Protein AF-A0A6B3I9Z2-F1 (afdb_monomer_lite)

pLDDT: mean 95.47, std 4.17, range [71.94, 98.06]

Secondary structure (DSSP, 8-state):
------TT-SS---EEEEE-SS-EEEEE-SSS-SS--HHHHHHHHHHHHHHHHHTT---------S--

Radius of gyration: 12.92 Å; chains: 1; bounding box: 28×41×33 Å

Structure (mmCIF, N/CA/C/O backbone):
data_AF-A0A6B3I9Z2-F1
#
_entry.id   AF-A0A6B3I9Z2-F1
#
loop_
_atom_site.group_PDB
_atom_site.id
_atom_site.type_symbol
_atom_site.label_atom_id
_atom_site.label_alt_id
_atom_site.label_comp_id
_atom_site.label_asym_id
_atom_site.label_entity_id
_atom_site.label_seq_id
_atom_site.pdbx_PDB_ins_code
_atom_site.Cartn_x
_atom_site.Cartn_y
_atom_site.Cartn_z
_atom_site.occupancy
_atom_site.B_iso_or_equiv
_atom_site.auth_seq_id
_atom_site.auth_comp_id
_atom_site.auth_asym_id
_atom_site.auth_atom_id
_atom_site.pdbx_PDB_model_num
ATOM 1 N N . GLU A 1 1 ? -8.548 28.264 5.077 1.00 71.94 1 GLU A N 1
ATOM 2 C CA . GLU A 1 1 ? -8.814 27.205 6.073 1.00 71.94 1 GLU A CA 1
ATOM 3 C C . GLU A 1 1 ? -7.733 26.138 5.933 1.00 71.94 1 GLU A C 1
ATOM 5 O O . GLU A 1 1 ? -7.249 25.960 4.820 1.00 71.94 1 GLU A O 1
ATOM 10 N N . ILE A 1 2 ? -7.285 25.506 7.021 1.00 90.62 2 ILE A N 1
ATOM 11 C CA . ILE A 1 2 ? -6.215 24.492 6.976 1.00 90.62 2 ILE A CA 1
ATOM 12 C C . ILE A 1 2 ? -6.869 23.110 7.017 1.00 90.62 2 ILE A C 1
ATOM 14 O O . IL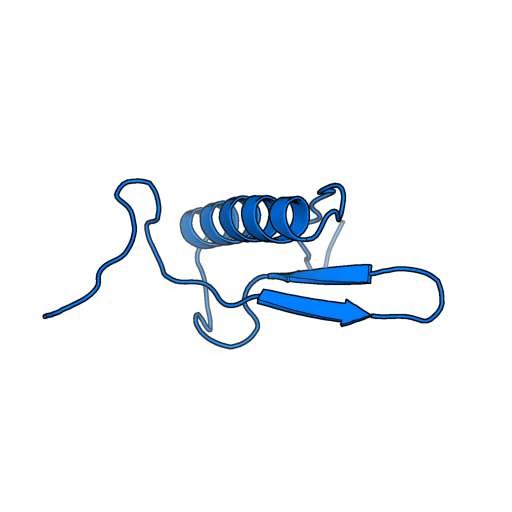E A 1 2 ? -7.511 22.770 8.008 1.00 90.62 2 ILE A O 1
ATOM 18 N N . ILE A 1 3 ? -6.693 22.322 5.956 1.00 92.69 3 ILE A N 1
ATOM 19 C CA . ILE A 1 3 ? -7.162 20.932 5.898 1.00 92.69 3 ILE A CA 1
ATOM 20 C C . ILE A 1 3 ? -6.169 20.036 6.648 1.00 92.69 3 ILE A C 1
ATOM 22 O O . ILE A 1 3 ? -4.957 20.195 6.503 1.00 92.69 3 ILE A O 1
ATOM 26 N N . LYS A 1 4 ? -6.683 19.103 7.456 1.00 93.75 4 LYS A N 1
ATOM 27 C CA . LYS A 1 4 ? -5.902 18.128 8.236 1.00 93.75 4 LYS A CA 1
ATOM 28 C C . LYS A 1 4 ? -6.266 16.695 7.839 1.00 93.75 4 LYS A C 1
ATOM 30 O O . LYS A 1 4 ? -7.207 16.482 7.073 1.00 93.75 4 LYS A O 1
ATOM 35 N N . THR A 1 5 ? -5.526 15.723 8.367 1.00 94.94 5 THR A N 1
ATOM 36 C CA . THR A 1 5 ? -5.872 14.302 8.257 1.00 94.94 5 THR A CA 1
ATOM 37 C C . THR A 1 5 ? -7.189 13.996 8.971 1.00 94.94 5 THR A C 1
ATOM 39 O O . THR A 1 5 ? -7.673 14.764 9.810 1.00 94.94 5 THR A O 1
ATOM 42 N N . LYS A 1 6 ? -7.794 12.862 8.614 1.00 93.06 6 LYS A N 1
ATOM 43 C CA . LYS A 1 6 ? -8.922 12.317 9.371 1.00 93.06 6 LYS A CA 1
ATOM 44 C C . LYS A 1 6 ? -8.450 11.821 10.749 1.00 93.06 6 LYS A C 1
ATOM 46 O O . LYS A 1 6 ? -7.270 11.513 10.887 1.00 93.06 6 LYS A O 1
ATOM 51 N N . PRO A 1 7 ? -9.344 11.691 11.748 1.00 91.88 7 PRO A N 1
ATOM 52 C CA . PRO A 1 7 ? -8.966 11.241 13.092 1.00 91.88 7 PRO A CA 1
ATOM 53 C C . PRO A 1 7 ? -8.326 9.847 13.144 1.00 91.88 7 PRO A C 1
ATOM 55 O O . PRO A 1 7 ? -7.566 9.561 14.060 1.00 91.88 7 PRO A O 1
ATOM 58 N N . ASP A 1 8 ? -8.659 8.991 12.181 1.00 90.06 8 ASP A N 1
ATOM 59 C CA . ASP A 1 8 ? -8.170 7.622 12.026 1.00 90.06 8 ASP A CA 1
ATOM 60 C C . ASP A 1 8 ? -6.928 7.511 11.125 1.00 90.06 8 ASP A C 1
ATOM 62 O O . ASP A 1 8 ? -6.428 6.410 10.929 1.00 90.06 8 ASP A O 1
ATOM 66 N N . ALA A 1 9 ? -6.426 8.632 10.592 1.00 93.38 9 ALA A N 1
ATOM 67 C CA . ALA A 1 9 ? -5.241 8.689 9.743 1.00 93.38 9 ALA A CA 1
ATOM 68 C C . ALA A 1 9 ? -4.112 9.448 10.451 1.00 93.38 9 ALA A C 1
ATOM 70 O O . ALA A 1 9 ? -4.220 10.649 10.728 1.00 93.38 9 ALA A O 1
ATOM 71 N N . SER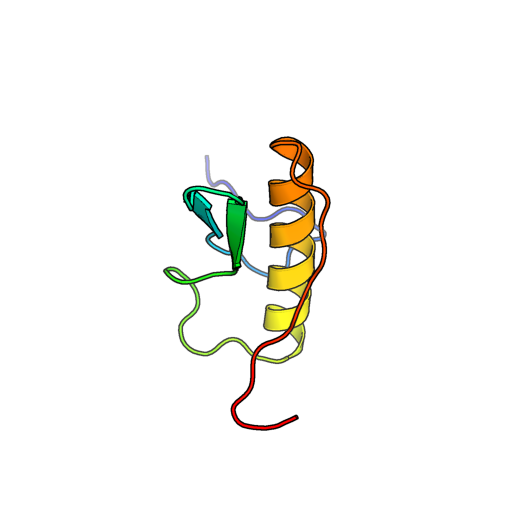 A 1 10 ? -3.010 8.748 10.708 1.00 90.94 10 SER A N 1
ATOM 72 C CA . SER A 1 10 ? -1.820 9.309 11.353 1.00 90.94 10 SER A CA 1
ATOM 73 C C . SER A 1 10 ? -1.031 10.209 10.400 1.00 90.94 10 SER A C 1
ATOM 75 O O . SER A 1 10 ? -0.520 11.255 10.805 1.00 90.94 10 SER A O 1
ATOM 77 N N . ILE A 1 11 ? -0.993 9.839 9.117 1.00 95.81 11 ILE A N 1
ATOM 78 C CA . ILE A 1 11 ? -0.248 10.527 8.062 1.00 95.81 11 ILE A CA 1
ATOM 79 C C . ILE A 1 11 ? -1.070 10.647 6.777 1.00 95.81 11 ILE A C 1
ATOM 81 O O . ILE A 1 11 ? -2.051 9.933 6.562 1.00 95.81 11 ILE A O 1
ATOM 85 N N . VAL A 1 12 ? -0.655 11.567 5.905 1.00 96.00 12 VAL A N 1
ATOM 86 C CA . VAL A 1 12 ? -1.115 11.606 4.511 1.00 96.00 12 VAL A CA 1
ATOM 87 C C . VAL A 1 12 ? -0.213 10.690 3.696 1.00 96.00 12 VAL A C 1
ATOM 89 O O . VAL A 1 12 ? 1.005 10.810 3.783 1.00 96.00 12 VAL A O 1
ATOM 92 N N . SER A 1 13 ? -0.808 9.822 2.881 1.00 96.62 13 SER A N 1
ATOM 93 C CA . SER A 1 13 ? -0.095 8.933 1.964 1.00 96.62 13 SER A CA 1
ATOM 94 C C . SER A 1 13 ? -0.509 9.191 0.513 1.00 96.62 13 SER A C 1
ATOM 96 O O . SER A 1 13 ? -1.631 9.626 0.236 1.00 96.62 13 SER A O 1
ATOM 98 N N . SER A 1 14 ? 0.406 8.957 -0.428 1.00 96.56 14 SER A N 1
ATOM 99 C CA . SER A 1 14 ? 0.077 8.941 -1.859 1.00 96.56 14 SER A CA 1
ATOM 100 C C . SER A 1 14 ? -0.355 7.547 -2.319 1.00 96.56 14 SER A C 1
ATOM 102 O O . SER A 1 14 ? -0.029 6.547 -1.689 1.00 96.56 14 SER A O 1
ATOM 104 N N . VAL A 1 15 ? -1.076 7.460 -3.437 1.00 96.56 15 VAL A N 1
ATOM 105 C CA . VAL A 1 15 ? -1.338 6.185 -4.116 1.00 96.56 15 VAL A CA 1
ATOM 106 C C . VAL A 1 15 ? -1.205 6.354 -5.621 1.00 96.56 15 VAL A C 1
ATOM 108 O O . VAL A 1 15 ? -1.651 7.356 -6.181 1.00 96.56 15 VAL A O 1
ATOM 111 N N . PHE A 1 16 ? -0.619 5.358 -6.279 1.00 97.50 16 PHE A N 1
ATOM 112 C CA . PHE A 1 16 ? -0.529 5.297 -7.735 1.00 97.50 16 PHE A CA 1
ATOM 113 C C . PHE A 1 16 ? -1.303 4.090 -8.251 1.00 97.50 16 PHE A C 1
ATOM 115 O O . PHE A 1 16 ? -1.078 2.962 -7.813 1.00 97.50 16 PHE A O 1
ATOM 122 N N . PHE A 1 17 ? -2.203 4.324 -9.205 1.00 96.75 17 PHE A N 1
ATOM 123 C CA . PHE A 1 17 ? -2.866 3.257 -9.946 1.00 96.75 17 PHE A CA 1
ATOM 124 C C . PHE A 1 17 ? -2.006 2.873 -11.145 1.00 96.75 17 PHE A C 1
ATOM 126 O O . PHE A 1 17 ? -1.803 3.662 -12.066 1.00 96.75 17 PHE A O 1
ATOM 133 N N . MET A 1 18 ? -1.516 1.642 -11.130 1.00 97.31 18 MET A N 1
ATOM 134 C CA . MET A 1 18 ? -0.760 1.053 -12.222 1.00 97.31 18 MET A CA 1
ATOM 135 C C . MET A 1 18 ? -1.728 0.226 -13.064 1.00 97.31 18 MET A C 1
ATOM 137 O O . MET A 1 18 ? -2.125 -0.867 -12.664 1.00 97.31 18 MET A O 1
ATOM 141 N N . CYS A 1 19 ? -2.137 0.755 -14.215 1.00 95.75 19 CYS A N 1
ATOM 142 C CA . CYS A 1 19 ? -3.043 0.076 -15.140 1.00 95.75 19 CYS A CA 1
ATOM 143 C C . CYS A 1 19 ? -2.230 -0.745 -16.148 1.00 95.75 19 CYS A C 1
ATOM 145 O O . CYS A 1 19 ? -1.761 -0.214 -17.154 1.00 95.75 19 CYS A O 1
ATOM 147 N N . LEU A 1 20 ? -2.030 -2.030 -15.857 1.00 95.81 20 LEU A N 1
ATOM 148 C CA . LEU A 1 20 ? -1.410 -2.978 -16.782 1.00 95.81 20 LEU A CA 1
ATOM 149 C C . LEU A 1 20 ? -2.457 -3.505 -17.776 1.00 95.81 20 LEU A C 1
ATOM 151 O O . LEU A 1 20 ? -3.652 -3.247 -17.639 1.00 95.81 20 LEU A O 1
ATOM 155 N N . ALA A 1 21 ? -2.009 -4.261 -18.780 1.00 95.88 21 ALA A N 1
ATOM 156 C CA . ALA A 1 21 ? -2.882 -4.787 -19.831 1.00 95.88 21 ALA A CA 1
ATOM 157 C C . ALA A 1 21 ? -4.011 -5.696 -19.302 1.00 95.88 21 ALA A C 1
ATOM 159 O O . ALA A 1 21 ? -5.092 -5.728 -19.882 1.00 95.88 21 ALA A O 1
ATOM 160 N N . ASP A 1 22 ? -3.760 -6.431 -18.219 1.00 95.25 22 ASP A N 1
ATOM 161 C CA . ASP A 1 22 ? -4.637 -7.472 -17.674 1.00 95.25 22 ASP A CA 1
ATOM 162 C C . ASP A 1 22 ? -5.108 -7.202 -16.236 1.00 95.25 22 ASP A C 1
ATOM 164 O O . ASP A 1 22 ? -5.987 -7.902 -15.732 1.00 95.25 22 ASP A O 1
ATOM 168 N N . LYS A 1 23 ? -4.530 -6.209 -15.550 1.00 93.06 23 LYS A N 1
ATOM 169 C CA . LYS A 1 23 ? -4.823 -5.930 -14.139 1.00 93.06 23 LYS A CA 1
ATOM 170 C C . LYS A 1 23 ? -4.485 -4.502 -13.735 1.00 93.06 23 LYS A C 1
ATOM 172 O O . LYS A 1 23 ? -3.638 -3.846 -14.335 1.00 93.06 23 LYS A O 1
ATOM 177 N N . VAL A 1 24 ? -5.095 -4.065 -12.639 1.00 96.69 24 VAL A N 1
ATOM 178 C CA . VAL A 1 24 ? -4.765 -2.807 -11.967 1.00 96.69 24 VAL A CA 1
ATOM 179 C C . VAL A 1 24 ? -4.081 -3.126 -10.644 1.00 96.69 24 VAL A C 1
ATOM 181 O O . VAL A 1 24 ? -4.603 -3.908 -9.850 1.00 96.69 24 VAL A O 1
ATOM 184 N N . LEU A 1 25 ? -2.910 -2.535 -10.412 1.00 96.81 25 LEU A N 1
ATOM 185 C CA . LEU A 1 25 ? -2.233 -2.564 -9.115 1.00 96.81 25 LEU A CA 1
ATOM 186 C C . LEU A 1 25 ? -2.321 -1.183 -8.470 1.00 96.81 25 LEU A C 1
ATOM 188 O O . LEU A 1 25 ? -2.348 -0.169 -9.165 1.00 96.81 25 LEU A O 1
ATOM 192 N N . VAL A 1 26 ? -2.327 -1.148 -7.142 1.00 97.94 26 VAL A N 1
ATOM 193 C CA . VAL A 1 26 ? -2.261 0.097 -6.373 1.00 97.94 26 VAL A CA 1
ATOM 194 C C . VAL A 1 26 ? -0.957 0.096 -5.599 1.00 97.94 26 VAL A C 1
ATOM 196 O O . VAL A 1 26 ? -0.716 -0.801 -4.794 1.00 97.94 26 VAL A O 1
ATOM 199 N N . TYR A 1 27 ? -0.100 1.070 -5.884 1.00 97.62 27 TYR A N 1
A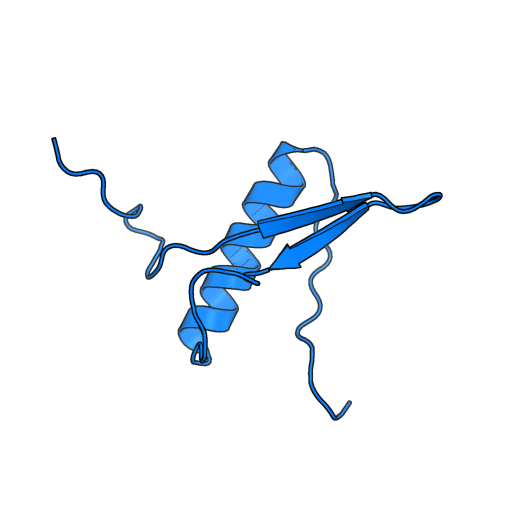TOM 200 C CA . TYR A 1 27 ? 1.166 1.249 -5.185 1.00 97.62 27 TYR A CA 1
ATOM 201 C C . TYR A 1 27 ? 0.963 2.265 -4.067 1.00 97.62 27 TYR A C 1
ATOM 203 O O . TYR A 1 27 ? 0.579 3.410 -4.326 1.00 97.62 27 TYR A O 1
ATOM 211 N N . GLY A 1 28 ? 1.174 1.801 -2.835 1.00 97.06 28 GLY A N 1
ATOM 212 C CA . GLY A 1 28 ? 1.066 2.603 -1.626 1.00 97.06 28 GLY A CA 1
ATOM 213 C C . GLY A 1 28 ? 2.301 3.475 -1.446 1.00 97.06 28 GLY A C 1
ATOM 214 O O . GLY A 1 28 ? 3.420 2.981 -1.406 1.00 97.06 28 GLY A O 1
ATOM 215 N N . ASP A 1 29 ? 2.053 4.769 -1.364 1.00 96.12 29 ASP A N 1
ATOM 216 C CA . ASP A 1 29 ? 2.959 5.845 -1.007 1.00 96.12 29 ASP A CA 1
ATOM 217 C C . ASP A 1 29 ? 4.345 5.885 -1.657 1.00 96.12 29 ASP A C 1
ATOM 219 O O . ASP A 1 29 ? 5.373 5.634 -1.037 1.00 96.12 29 ASP A O 1
ATOM 223 N N . CYS A 1 30 ? 4.375 6.282 -2.928 1.00 94.56 30 CYS A N 1
ATOM 224 C CA . CYS A 1 30 ? 5.614 6.428 -3.695 1.00 94.56 30 CYS A CA 1
ATOM 225 C C . CYS A 1 30 ? 6.110 7.880 -3.806 1.00 94.56 30 CYS A C 1
ATOM 227 O O . CYS A 1 30 ? 7.041 8.139 -4.568 1.00 94.56 30 CYS A O 1
ATOM 229 N N . ALA A 1 31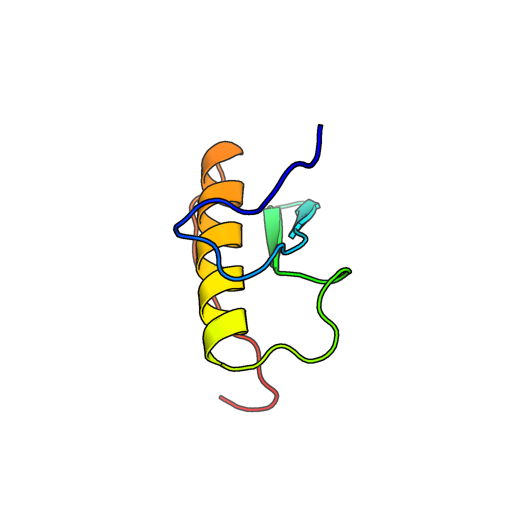 ? 5.461 8.834 -3.128 1.00 95.44 31 ALA A N 1
ATOM 230 C CA . ALA A 1 31 ? 5.735 10.261 -3.316 1.00 95.44 31 ALA A CA 1
ATOM 231 C C . ALA A 1 31 ? 5.815 11.105 -2.036 1.00 95.44 31 ALA A C 1
ATOM 233 O O . ALA A 1 31 ? 6.404 12.183 -2.104 1.00 95.44 31 ALA A O 1
ATOM 234 N N . VAL A 1 32 ? 5.222 10.689 -0.907 1.00 96.69 32 VAL A N 1
ATOM 235 C CA . VAL A 1 32 ? 5.075 11.576 0.264 1.00 96.69 32 VAL A CA 1
ATOM 236 C C . VAL A 1 32 ? 6.012 11.203 1.407 1.00 96.69 32 VAL A C 1
ATOM 238 O O . VAL A 1 32 ? 6.757 12.074 1.852 1.00 96.69 32 VAL A O 1
ATOM 241 N N . ASN A 1 33 ? 5.997 9.953 1.881 1.00 97.00 33 ASN A N 1
ATOM 242 C CA . ASN A 1 33 ? 6.775 9.538 3.053 1.00 97.00 33 ASN A CA 1
ATOM 243 C C . ASN A 1 33 ? 8.016 8.719 2.630 1.00 97.00 33 ASN A C 1
ATOM 245 O O . ASN A 1 33 ? 7.851 7.601 2.150 1.00 97.00 33 ASN A O 1
ATOM 249 N N . PRO A 1 34 ? 9.253 9.243 2.783 1.00 95.88 34 PRO A N 1
ATOM 250 C CA . PRO A 1 34 ? 10.463 8.568 2.295 1.00 95.88 34 PRO A CA 1
ATOM 251 C C . PRO A 1 34 ? 10.845 7.302 3.070 1.00 95.88 34 PRO A C 1
ATOM 253 O O . PRO A 1 34 ? 11.141 6.285 2.454 1.00 95.88 34 PRO A O 1
ATOM 256 N N . ASP A 1 35 ? 10.816 7.365 4.404 1.00 96.62 35 ASP A N 1
ATOM 257 C CA . ASP A 1 35 ? 11.221 6.276 5.302 1.00 96.62 35 ASP A CA 1
ATOM 258 C C . ASP A 1 35 ? 10.114 6.022 6.344 1.00 96.62 35 ASP A C 1
ATOM 260 O O . ASP A 1 35 ? 10.264 6.408 7.507 1.00 96.62 35 ASP A O 1
ATOM 264 N N . PRO A 1 36 ? 8.960 5.454 5.938 1.00 97.25 36 PRO A N 1
ATOM 265 C CA . PRO A 1 36 ? 7.864 5.190 6.858 1.00 97.25 36 PRO A CA 1
ATOM 266 C C . PRO A 1 36 ? 8.237 4.092 7.863 1.00 97.25 36 PRO A C 1
ATOM 268 O O . PRO A 1 36 ? 8.816 3.064 7.502 1.00 97.25 36 PRO A O 1
ATOM 271 N N . ASP A 1 37 ? 7.869 4.292 9.126 1.00 97.50 37 ASP A N 1
ATOM 272 C CA . ASP A 1 37 ? 7.985 3.261 10.158 1.00 97.50 37 ASP A CA 1
ATOM 273 C C . ASP A 1 37 ? 6.879 2.189 10.045 1.00 97.50 37 ASP A C 1
ATOM 275 O O . ASP A 1 37 ? 6.040 2.198 9.142 1.00 97.50 37 ASP A O 1
ATOM 279 N N . ALA A 1 38 ? 6.879 1.216 10.960 1.00 97.81 38 ALA A N 1
ATOM 280 C CA . ALA A 1 38 ? 5.931 0.104 10.925 1.00 97.81 38 ALA A CA 1
ATOM 281 C C . ALA A 1 38 ? 4.462 0.535 11.111 1.00 97.81 38 ALA A C 1
ATOM 283 O O . ALA A 1 38 ? 3.575 -0.047 10.482 1.00 97.81 38 ALA A O 1
ATOM 284 N N . GLU A 1 39 ? 4.194 1.534 11.955 1.00 97.31 39 GLU A N 1
ATOM 285 C CA . GLU A 1 39 ? 2.834 2.034 12.190 1.00 97.31 39 GLU A CA 1
ATOM 286 C C . GLU A 1 39 ? 2.342 2.816 10.969 1.00 97.31 39 GLU A C 1
ATOM 288 O O . GLU A 1 39 ? 1.223 2.608 10.498 1.00 97.31 39 GLU A O 1
ATOM 293 N N . GLN A 1 40 ? 3.216 3.638 10.390 1.00 97.25 40 GLN A N 1
ATOM 294 C CA . GLN A 1 40 ? 2.949 4.383 9.165 1.00 97.25 40 GLN A CA 1
ATOM 295 C C . GLN A 1 40 ? 2.724 3.459 7.966 1.00 97.25 40 GLN A C 1
ATOM 297 O O . GLN A 1 40 ? 1.798 3.682 7.190 1.00 97.25 40 GLN A O 1
ATOM 302 N N . LEU A 1 41 ? 3.507 2.386 7.821 1.00 97.81 41 LEU A N 1
ATOM 303 C CA . LEU A 1 41 ? 3.306 1.377 6.777 1.00 97.81 41 LEU A CA 1
ATOM 304 C C . LEU A 1 41 ? 1.945 0.678 6.898 1.00 97.81 41 LEU A C 1
ATOM 306 O O . LEU A 1 41 ? 1.287 0.434 5.883 1.00 97.81 41 LEU A O 1
ATOM 310 N N . ALA A 1 42 ? 1.502 0.378 8.122 1.00 97.38 42 ALA A N 1
ATOM 311 C CA . ALA A 1 42 ? 0.173 -0.176 8.359 1.00 97.38 42 ALA A CA 1
ATOM 312 C C . ALA A 1 42 ? -0.932 0.826 7.979 1.00 97.38 42 ALA A C 1
ATOM 314 O O . ALA A 1 42 ? -1.896 0.448 7.309 1.00 97.38 42 ALA A O 1
ATOM 315 N N . ASP A 1 43 ? -0.770 2.102 8.340 1.00 97.12 43 ASP A N 1
ATOM 316 C CA . ASP A 1 43 ? -1.708 3.169 7.972 1.00 97.12 43 ASP A CA 1
ATOM 317 C C . ASP A 1 43 ? -1.776 3.356 6.443 1.00 97.12 43 ASP A C 1
ATOM 319 O O . ASP A 1 43 ? -2.858 3.321 5.853 1.00 97.12 43 ASP A O 1
ATOM 323 N N . ILE A 1 44 ? -0.625 3.418 5.761 1.00 98.06 44 ILE A N 1
ATOM 324 C CA . ILE A 1 44 ? -0.531 3.479 4.291 1.00 98.06 44 ILE A CA 1
ATOM 325 C C . ILE A 1 44 ? -1.276 2.304 3.651 1.00 98.06 44 ILE A C 1
ATOM 327 O O . ILE A 1 44 ? -2.029 2.500 2.692 1.00 98.06 44 ILE A O 1
ATOM 331 N N . ALA A 1 45 ? -1.106 1.086 4.170 1.00 97.94 45 ALA A N 1
ATOM 332 C CA . ALA A 1 45 ? -1.772 -0.101 3.645 1.00 97.94 45 ALA A CA 1
ATOM 333 C C . ALA A 1 45 ? -3.305 -0.002 3.759 1.00 97.94 45 ALA A C 1
ATOM 335 O O . ALA A 1 45 ? -4.020 -0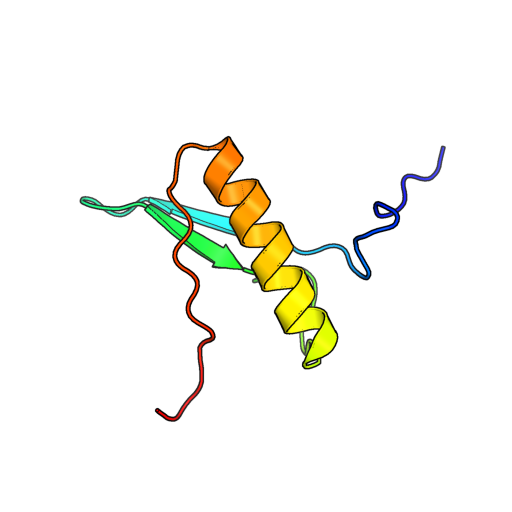.258 2.783 1.00 97.94 45 ALA A O 1
ATOM 336 N N . VAL A 1 46 ? -3.817 0.429 4.917 1.00 97.00 46 VAL A N 1
ATOM 337 C CA . VAL A 1 46 ? -5.258 0.616 5.153 1.00 97.00 46 VAL A CA 1
ATOM 338 C C . VAL A 1 46 ? -5.821 1.728 4.264 1.00 97.00 46 VAL A C 1
ATOM 340 O O . VAL A 1 46 ? -6.827 1.521 3.579 1.00 97.00 46 VAL A O 1
ATOM 343 N N . GLN A 1 47 ? -5.162 2.887 4.202 1.00 97.00 47 GLN A N 1
ATOM 344 C CA . GLN A 1 47 ? -5.591 4.010 3.361 1.00 97.00 47 GLN A CA 1
ATOM 345 C C . GLN A 1 47 ? -5.573 3.653 1.865 1.00 97.00 47 GLN A C 1
ATOM 347 O O . GLN A 1 47 ? -6.494 4.016 1.119 1.00 97.00 47 GLN A O 1
ATOM 352 N N . SER A 1 48 ? -4.567 2.890 1.428 1.00 97.50 48 SER A N 1
ATOM 353 C CA . SER A 1 48 ? -4.456 2.397 0.052 1.00 97.50 48 SER A CA 1
ATOM 354 C C . SER A 1 48 ? -5.595 1.443 -0.294 1.00 97.50 48 SER A C 1
ATOM 356 O O . SER A 1 48 ? -6.199 1.581 -1.356 1.00 97.50 48 SER A O 1
ATOM 358 N N . ALA A 1 49 ? -5.955 0.530 0.613 1.00 97.69 49 ALA A N 1
ATOM 359 C CA . ALA A 1 49 ? -7.074 -0.391 0.421 1.00 97.69 49 ALA A CA 1
ATOM 360 C C . ALA A 1 49 ? -8.425 0.334 0.340 1.00 97.69 49 ALA A C 1
ATOM 362 O O . ALA A 1 49 ? -9.225 0.051 -0.554 1.00 97.69 49 ALA A O 1
ATOM 363 N N . VAL A 1 50 ? -8.661 1.320 1.215 1.00 96.88 50 VAL A N 1
ATOM 364 C CA . VAL A 1 50 ? -9.866 2.167 1.155 1.00 96.88 50 VAL A CA 1
ATOM 365 C C . VAL A 1 50 ? -9.944 2.901 -0.181 1.00 96.88 50 VAL A C 1
ATOM 367 O O . VAL A 1 50 ? -11.024 3.016 -0.764 1.00 96.88 50 VAL A O 1
ATOM 370 N N . THR A 1 51 ? -8.813 3.393 -0.685 1.00 96.75 51 THR A N 1
ATOM 371 C CA . THR A 1 51 ? -8.777 4.077 -1.978 1.00 96.75 51 THR A CA 1
ATOM 372 C C . THR A 1 51 ? -9.010 3.101 -3.128 1.00 96.75 51 THR A C 1
ATOM 374 O O . THR A 1 51 ? -9.862 3.373 -3.964 1.00 96.75 51 THR A O 1
ATOM 377 N N . ALA A 1 52 ? -8.360 1.936 -3.140 1.00 97.69 52 ALA A N 1
ATOM 378 C CA . ALA A 1 52 ? -8.565 0.893 -4.147 1.00 97.69 52 ALA A CA 1
ATOM 379 C C . ALA A 1 52 ? -10.046 0.483 -4.267 1.00 97.69 52 ALA A C 1
ATOM 381 O O . ALA A 1 52 ? -10.608 0.503 -5.366 1.00 97.69 52 ALA A O 1
ATOM 382 N N . ALA A 1 53 ? -10.708 0.234 -3.131 1.00 97.62 53 ALA A N 1
ATOM 383 C CA . ALA A 1 53 ? -12.118 -0.146 -3.087 1.00 97.62 53 ALA A CA 1
ATOM 384 C C . ALA A 1 53 ? -13.044 0.925 -3.693 1.00 97.62 53 ALA A C 1
ATOM 386 O O . ALA A 1 53 ? -14.004 0.598 -4.390 1.00 97.62 53 ALA A O 1
ATOM 387 N N . ARG A 1 54 ? -12.740 2.219 -3.501 1.00 97.06 54 ARG A N 1
ATOM 388 C CA . ARG A 1 54 ? -13.513 3.330 -4.100 1.00 97.06 54 ARG A CA 1
ATOM 389 C C . ARG A 1 54 ? -13.446 3.360 -5.626 1.00 97.06 54 ARG A C 1
ATOM 391 O O . ARG A 1 54 ? -14.357 3.894 -6.250 1.00 97.06 54 ARG A O 1
ATOM 398 N N . PHE A 1 55 ? -12.395 2.792 -6.209 1.00 95.62 55 PHE A N 1
ATOM 399 C CA . PHE A 1 55 ? -12.227 2.651 -7.656 1.00 95.62 55 PHE A CA 1
ATOM 400 C C . PHE A 1 55 ? -12.632 1.256 -8.166 1.00 95.62 55 PHE A C 1
ATOM 402 O O . PHE A 1 55 ? -12.360 0.925 -9.317 1.00 95.62 55 PHE A O 1
ATOM 409 N N . GLY A 1 56 ? -13.293 0.437 -7.337 1.00 95.00 56 GLY A N 1
ATOM 410 C CA . GLY A 1 56 ? -13.767 -0.896 -7.723 1.00 95.00 56 GLY A CA 1
ATOM 411 C C . GLY A 1 56 ? -12.664 -1.953 -7.830 1.00 95.00 56 GLY A C 1
ATOM 412 O O . GLY A 1 56 ? -12.886 -3.004 -8.426 1.00 95.00 56 GLY A O 1
ATOM 413 N N . VAL A 1 57 ? -11.480 -1.690 -7.269 1.00 96.06 57 VAL A N 1
ATOM 414 C CA . VAL A 1 57 ? -10.388 -2.664 -7.183 1.00 96.06 57 VAL A CA 1
ATOM 415 C C . VAL A 1 57 ? -10.499 -3.393 -5.846 1.00 96.06 57 VAL A C 1
ATOM 417 O O . VAL A 1 57 ? -10.329 -2.773 -4.797 1.00 96.06 57 VAL A O 1
ATOM 420 N N . GLU A 1 58 ? -10.776 -4.700 -5.884 1.00 96.81 58 GLU A N 1
ATOM 421 C CA . GLU A 1 58 ? -10.860 -5.533 -4.678 1.00 96.81 58 GLU A CA 1
ATOM 422 C C . GLU A 1 58 ? -9.497 -5.570 -3.957 1.00 96.81 58 GLU A C 1
ATOM 424 O O . GLU A 1 58 ? -8.516 -6.060 -4.534 1.00 96.81 58 GLU A O 1
ATOM 429 N N . PRO A 1 59 ? -9.388 -5.055 -2.718 1.00 97.62 59 PRO A N 1
ATOM 430 C CA . PRO A 1 59 ? -8.096 -4.914 -2.064 1.00 97.62 59 PRO A CA 1
ATOM 431 C C . PRO A 1 59 ? -7.487 -6.261 -1.663 1.00 97.62 59 PRO A C 1
ATOM 433 O O . PRO A 1 59 ? -8.038 -7.014 -0.863 1.00 97.62 59 PRO A O 1
ATOM 436 N N . ARG A 1 60 ? -6.276 -6.533 -2.154 1.00 97.88 60 ARG A N 1
ATOM 437 C CA . ARG A 1 60 ? -5.409 -7.615 -1.670 1.00 97.88 60 ARG A CA 1
ATOM 438 C C . ARG A 1 60 ? -4.025 -7.042 -1.411 1.00 97.88 60 ARG A C 1
ATOM 440 O O . ARG A 1 60 ? -3.307 -6.709 -2.348 1.00 97.88 60 ARG A O 1
ATOM 447 N N . ILE A 1 61 ? -3.686 -6.888 -0.136 1.00 97.69 61 ILE A N 1
ATOM 448 C CA . ILE A 1 61 ? -2.483 -6.174 0.301 1.00 97.69 61 ILE A CA 1
ATOM 449 C C . ILE A 1 61 ? -1.293 -7.134 0.363 1.00 97.69 61 ILE A C 1
ATOM 451 O O . ILE A 1 61 ? -1.419 -8.256 0.853 1.00 97.69 61 ILE A O 1
ATOM 455 N N . ALA A 1 62 ? -0.131 -6.668 -0.094 1.00 97.94 62 ALA A N 1
ATOM 456 C CA . ALA A 1 62 ? 1.157 -7.315 0.120 1.00 97.94 62 ALA A CA 1
ATOM 457 C C . ALA A 1 62 ? 2.172 -6.271 0.602 1.00 97.94 62 ALA A C 1
ATOM 459 O O . ALA A 1 62 ? 2.411 -5.281 -0.087 1.00 97.94 62 ALA A O 1
ATOM 460 N N . MET A 1 63 ? 2.768 -6.501 1.774 1.00 97.75 63 MET A N 1
ATOM 461 C CA . MET A 1 63 ? 3.875 -5.683 2.275 1.00 97.75 63 MET A CA 1
ATOM 462 C C . MET A 1 63 ? 5.166 -6.177 1.624 1.00 97.75 63 MET A C 1
ATOM 464 O O . MET A 1 63 ? 5.524 -7.345 1.774 1.00 97.75 63 MET A O 1
ATOM 468 N N . LEU A 1 64 ? 5.835 -5.315 0.860 1.00 96.44 64 LEU A N 1
ATOM 469 C CA . LEU A 1 64 ? 7.034 -5.692 0.113 1.00 96.44 64 LEU A CA 1
ATOM 470 C C . LEU A 1 64 ? 8.282 -5.608 0.997 1.00 96.44 64 LEU A C 1
ATOM 472 O O . LEU A 1 64 ? 8.431 -4.691 1.800 1.00 96.44 64 LEU A O 1
ATOM 476 N N . SER A 1 65 ? 9.185 -6.570 0.823 1.00 96.12 65 SER A N 1
ATOM 477 C CA . SER A 1 65 ? 10.483 -6.639 1.496 1.00 96.12 65 SER A CA 1
ATOM 478 C C . SER A 1 65 ? 11.498 -7.345 0.592 1.00 96.12 65 SER A C 1
ATOM 480 O O . SER A 1 65 ? 11.140 -7.937 -0.427 1.00 96.12 65 SER A O 1
ATOM 482 N N . TYR A 1 66 ? 12.772 -7.299 0.974 1.00 96.19 66 TYR A N 1
AT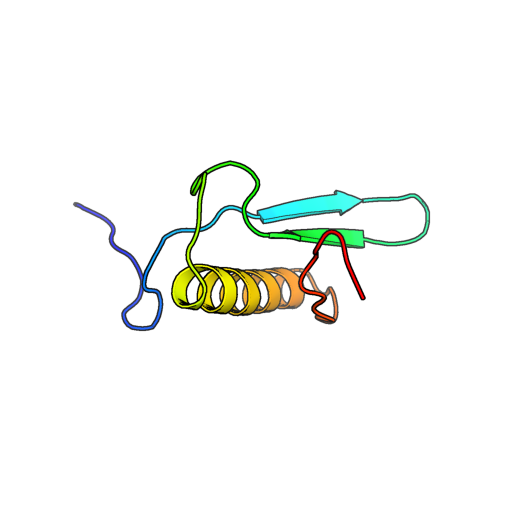OM 483 C CA . TYR A 1 66 ? 13.869 -7.994 0.296 1.00 96.19 66 TYR A CA 1
ATOM 484 C C . TYR A 1 66 ? 13.950 -9.493 0.639 1.00 96.19 66 TYR A C 1
ATOM 486 O O . TYR A 1 66 ? 14.769 -10.206 0.064 1.00 96.19 66 TYR A O 1
ATOM 494 N N . SER A 1 67 ? 13.127 -9.976 1.574 1.00 93.50 67 SER A N 1
ATOM 495 C CA . SER A 1 67 ? 13.059 -11.382 1.988 1.00 93.50 67 SER A CA 1
ATOM 496 C C . SER A 1 67 ? 11.612 -11.860 2.118 1.00 93.50 67 SER A C 1
ATOM 498 O O . SER A 1 67 ? 10.693 -11.048 2.235 1.00 93.50 67 SER A O 1
ATOM 500 N N . THR A 1 68 ? 11.421 -13.182 2.105 1.00 76.25 68 THR A N 1
ATOM 501 C CA . THR A 1 68 ? 10.122 -13.855 2.265 1.00 76.25 68 THR A CA 1
ATOM 502 C C . THR A 1 68 ? 10.154 -14.789 3.459 1.00 76.25 68 THR A C 1
ATOM 504 O O . THR A 1 68 ? 11.194 -15.463 3.631 1.00 76.25 68 THR A O 1
#

Sequence (68 aa):
EIIKTKPDASIVSSVFFMCLADKVLVYGDCAVNPDPDAEQLADIAVQSAVTAARFGVEPRIAMLSYST

Foldseek 3Di:
DDDDDDPLAPDDKDWDWDDDPPDTDIDFHPDDDDDDDPVNLVRSLVVSCVVCVVVVHHDDDDDDDPDD